Protein AF-A0A957KAP3-F1 (afdb_monomer_lite)

Secondary structure (DSSP, 8-state):
---HHHIIIIIHHHHHHHHHHHHTT-HHHHHHHBPSSSHHHHHHHHHTHHHHHHHHHTTTTSS-EEEEEEEEEGGGTEEEEEEEE-----TT-----TTSEEEEEEEEETTEEEEEEEESS-GGG---HHHHHHHHHH-HHHHHHSS--SSTTHHHHHHHHT-PPPPPPGGGS--

Sequence (175 aa):
MITEKTVQEELWPVVQRLIAATLADDEKAARRELVPNRPVADMLAMFGLTSLDICLKTVLLSESCALRQAILTDGGRYIYLEYLWAGAEPAGSESFLATAYVTVKLRLYRDRWRVEDINPSSLEMLLSAPRARAILLTTPEFQQTGAFPQAPWVLPLALYSGLLQLPLREDAVDD

Foldseek 3Di:
DDDPCCCVPAPVVLVVQLLVCLVVLNLVSNLVQADPPADVNLCCQWFNSVSVCLLVPLQVLAPDKDWDDWDADDVRQKIKTKMFRDHPDPPPDPDDDQQRIKIFIWGQDPNGIHTRDIFSGDPVDGDALVNLVVCQCPDPCCVVPVDGDPGSSNRVSCVRVVNDDGHTDPVSVPD

pLDDT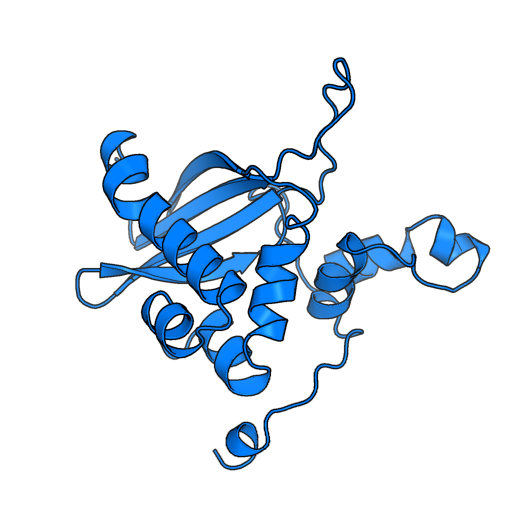: mean 85.01, std 14.29, range [36.81, 98.06]

Structure (mmCIF, N/CA/C/O backbone):
data_AF-A0A957KAP3-F1
#
_entry.id   AF-A0A957KAP3-F1
#
loop_
_atom_site.group_PDB
_atom_site.id
_atom_site.type_symbol
_atom_site.label_atom_id
_atom_site.label_alt_id
_atom_site.label_comp_id
_atom_site.label_asym_id
_atom_site.label_entity_id
_atom_site.label_seq_id
_atom_site.pdbx_PDB_ins_code
_atom_site.Cartn_x
_atom_site.Cartn_y
_atom_site.Cartn_z
_atom_site.occupancy
_atom_site.B_iso_or_equiv
_atom_site.auth_seq_id
_atom_site.auth_comp_id
_atom_site.auth_asym_id
_atom_site.auth_atom_id
_atom_site.pdbx_PDB_model_num
ATOM 1 N N . MET A 1 1 ? -17.748 14.741 8.532 1.00 65.88 1 MET A N 1
ATOM 2 C CA . MET A 1 1 ? -16.595 15.554 8.095 1.00 65.88 1 MET A CA 1
ATOM 3 C C . MET A 1 1 ? -15.374 15.028 8.823 1.00 65.88 1 MET A C 1
ATOM 5 O O . MET A 1 1 ? -15.467 14.816 10.025 1.00 65.88 1 MET A O 1
ATOM 9 N N . ILE A 1 2 ? -14.297 14.733 8.102 1.00 84.62 2 ILE A N 1
ATOM 10 C CA . ILE A 1 2 ? -13.024 14.309 8.690 1.00 84.62 2 ILE A CA 1
ATOM 11 C C . ILE A 1 2 ? -12.263 15.553 9.163 1.00 84.62 2 ILE A C 1
ATOM 13 O O . ILE A 1 2 ? -12.297 16.573 8.479 1.00 84.62 2 ILE A O 1
ATOM 17 N N . THR A 1 3 ? -11.646 15.504 10.343 1.00 89.88 3 THR A N 1
ATOM 18 C CA . THR A 1 3 ? -10.880 16.640 10.884 1.00 89.88 3 THR A CA 1
ATOM 19 C C . THR A 1 3 ? -9.387 16.399 10.721 1.00 89.88 3 THR A C 1
ATOM 21 O O . THR A 1 3 ? -8.949 15.250 10.712 1.00 89.88 3 THR A O 1
ATOM 24 N N . GLU A 1 4 ? -8.597 17.470 10.646 1.00 89.31 4 GLU A N 1
ATOM 25 C CA . GLU A 1 4 ? -7.131 17.379 10.638 1.00 89.31 4 GLU A CA 1
ATOM 26 C C . GLU A 1 4 ? -6.606 16.599 11.849 1.00 89.31 4 GLU A C 1
ATOM 28 O O . GLU A 1 4 ? -5.745 15.735 11.708 1.00 89.31 4 GLU A O 1
ATOM 33 N N . LYS A 1 5 ? -7.203 16.820 13.025 1.00 92.38 5 LYS A N 1
ATOM 34 C CA . LYS A 1 5 ? -6.874 16.079 14.244 1.00 92.38 5 LYS A CA 1
ATOM 35 C C . LYS A 1 5 ? -7.082 14.571 14.075 1.00 92.38 5 LYS A C 1
ATOM 37 O O . LYS A 1 5 ? -6.175 13.800 14.357 1.00 92.38 5 LYS A O 1
ATOM 42 N N . THR A 1 6 ? -8.238 14.150 13.555 1.00 92.75 6 THR A N 1
ATOM 43 C CA . THR A 1 6 ? -8.516 12.731 13.257 1.00 92.75 6 THR A CA 1
ATOM 44 C C . THR A 1 6 ? -7.491 12.162 12.274 1.00 92.75 6 THR A C 1
ATOM 46 O O . THR A 1 6 ? -7.024 11.036 12.429 1.00 92.75 6 THR A O 1
ATOM 49 N N . VAL A 1 7 ? -7.108 12.941 11.262 1.00 93.69 7 VAL A N 1
ATOM 50 C CA . VAL A 1 7 ? -6.094 12.529 10.288 1.00 93.69 7 VAL A CA 1
ATOM 51 C C . VAL A 1 7 ? -4.741 12.294 10.953 1.00 93.69 7 VAL A C 1
ATOM 53 O O . VAL A 1 7 ? -4.169 11.222 10.767 1.00 93.69 7 VAL A O 1
ATOM 56 N N . GLN A 1 8 ? -4.263 13.245 11.752 1.00 92.25 8 GLN A N 1
ATOM 57 C CA . GLN A 1 8 ? -2.943 13.188 12.383 1.00 92.25 8 GLN A CA 1
ATOM 58 C C . GLN A 1 8 ? -2.858 12.166 13.522 1.00 92.25 8 GLN A C 1
ATOM 60 O O . GLN A 1 8 ? -1.860 11.461 13.643 1.00 92.25 8 GLN A O 1
ATOM 65 N N . GLU A 1 9 ? -3.891 12.069 14.358 1.00 94.12 9 GLU A N 1
ATOM 66 C CA . GLU A 1 9 ? -3.840 11.275 15.592 1.00 94.12 9 GLU A CA 1
ATOM 67 C C . GLU A 1 9 ? -4.376 9.847 15.421 1.00 94.12 9 GLU A C 1
ATOM 69 O O . GLU A 1 9 ? -3.979 8.953 16.167 1.00 94.12 9 GLU A O 1
ATOM 74 N N . GLU A 1 10 ? -5.257 9.601 14.445 1.00 93.62 10 GLU A N 1
ATOM 75 C CA . GLU A 1 10 ? -5.923 8.299 14.302 1.00 93.62 10 GLU A CA 1
ATOM 76 C C . GLU A 1 10 ? -5.566 7.582 13.000 1.00 93.62 10 GLU A C 1
ATOM 78 O O . GLU A 1 10 ? -5.283 6.383 13.016 1.00 93.62 10 GLU A O 1
ATOM 83 N N . LEU A 1 11 ? -5.581 8.290 11.868 1.00 95.56 11 LEU A N 1
ATOM 84 C CA . LEU A 1 11 ? -5.521 7.664 10.543 1.00 95.56 11 LEU A CA 1
ATOM 85 C C . LEU A 1 11 ? -4.095 7.516 10.024 1.00 95.56 11 LEU A C 1
ATOM 87 O O . LEU A 1 11 ? -3.688 6.422 9.637 1.00 95.56 11 LEU A O 1
ATOM 91 N N . TRP A 1 12 ? -3.323 8.601 10.037 1.00 94.94 12 TRP A N 1
ATOM 92 C CA . TRP A 1 12 ? -1.932 8.590 9.601 1.00 94.94 12 TRP A CA 1
ATOM 93 C C . TRP A 1 12 ? -1.064 7.597 10.395 1.00 94.94 12 TRP A C 1
ATOM 95 O O . TRP A 1 12 ? -0.318 6.842 9.764 1.00 94.94 12 TRP A O 1
ATOM 105 N N . PRO A 1 13 ? -1.230 7.448 11.727 1.00 96.06 13 PRO A N 1
ATOM 106 C CA . PRO A 1 13 ? -0.491 6.447 12.490 1.00 96.06 13 PRO A CA 1
ATOM 107 C C . PRO A 1 13 ? -0.716 5.001 12.027 1.00 96.06 13 PRO A C 1
ATOM 109 O O . PRO A 1 13 ? 0.158 4.164 12.237 1.00 96.06 13 PRO A O 1
ATOM 112 N N . VAL A 1 14 ? -1.853 4.674 11.397 1.00 96.75 14 VAL A N 1
ATOM 113 C CA . VAL A 1 14 ? -2.084 3.342 10.798 1.00 96.75 14 VAL A CA 1
ATOM 114 C C . VAL A 1 14 ? -1.106 3.100 9.650 1.00 96.75 14 VAL A C 1
ATOM 116 O O . VAL A 1 14 ? -0.452 2.060 9.599 1.00 96.75 14 VAL A O 1
ATOM 119 N N . VAL A 1 15 ? -0.959 4.085 8.761 1.00 94.69 15 VAL A N 1
ATOM 120 C CA . VAL A 1 15 ? -0.030 4.012 7.626 1.00 94.69 15 VAL A CA 1
ATOM 121 C C . VAL A 1 15 ? 1.416 3.989 8.117 1.00 94.69 15 VAL A C 1
ATOM 123 O O . VAL A 1 15 ? 2.196 3.154 7.668 1.00 94.69 15 VAL A O 1
ATOM 126 N N . GLN A 1 16 ? 1.763 4.823 9.103 1.00 93.00 16 GLN A N 1
ATOM 127 C CA . GLN A 1 16 ? 3.107 4.838 9.690 1.00 93.00 16 GLN A CA 1
ATOM 128 C C . GLN A 1 16 ? 3.487 3.493 10.316 1.00 93.00 16 GLN A C 1
ATOM 130 O O . GLN A 1 16 ? 4.606 3.027 10.114 1.00 93.00 16 GLN A O 1
ATOM 135 N N . ARG A 1 17 ? 2.570 2.842 11.045 1.00 95.38 17 ARG A N 1
ATOM 136 C CA . ARG A 1 17 ? 2.824 1.510 11.616 1.00 95.38 17 ARG A CA 1
ATOM 137 C C . ARG A 1 17 ? 3.002 0.447 10.539 1.00 95.38 17 ARG A C 1
ATOM 139 O O . ARG A 1 17 ? 3.867 -0.406 10.698 1.00 95.38 17 ARG A O 1
ATOM 146 N N . LEU A 1 18 ? 2.238 0.509 9.448 1.00 94.75 18 LEU A N 1
ATOM 147 C CA . LEU A 1 18 ? 2.404 -0.416 8.328 1.00 94.75 18 LEU A CA 1
ATOM 148 C C . LEU A 1 18 ? 3.762 -0.232 7.632 1.00 94.75 18 LEU A C 1
ATOM 150 O O . LEU A 1 18 ? 4.448 -1.218 7.364 1.00 94.75 18 LEU A O 1
ATOM 154 N N . ILE A 1 19 ? 4.172 1.017 7.389 1.00 91.12 19 ILE A N 1
ATOM 155 C CA . ILE A 1 19 ? 5.496 1.341 6.837 1.00 91.12 19 ILE A CA 1
ATOM 156 C C . ILE A 1 19 ? 6.591 0.833 7.779 1.00 91.12 19 ILE A C 1
ATOM 158 O O . ILE A 1 19 ? 7.470 0.097 7.346 1.00 91.12 19 ILE A O 1
ATOM 162 N N . ALA A 1 20 ? 6.512 1.159 9.071 1.00 91.19 20 ALA A N 1
ATOM 163 C CA . ALA A 1 20 ? 7.499 0.738 10.063 1.00 91.19 20 ALA A CA 1
ATOM 164 C C . ALA A 1 20 ? 7.597 -0.791 10.180 1.00 91.19 20 ALA A C 1
ATOM 166 O O . ALA A 1 20 ? 8.698 -1.325 10.262 1.00 91.19 20 ALA A O 1
ATOM 167 N N . ALA A 1 21 ? 6.466 -1.499 10.147 1.00 93.94 21 ALA A N 1
ATOM 168 C CA . ALA A 1 21 ? 6.443 -2.958 10.159 1.00 93.94 21 ALA A CA 1
ATOM 169 C C . ALA A 1 21 ? 7.085 -3.559 8.902 1.00 93.94 21 ALA A C 1
ATOM 171 O O . ALA A 1 21 ? 7.842 -4.518 9.009 1.00 93.94 21 ALA A O 1
ATOM 172 N N . THR A 1 22 ? 6.823 -2.971 7.731 1.00 91.81 22 THR A N 1
ATOM 173 C CA . THR A 1 22 ? 7.444 -3.394 6.464 1.00 91.81 22 THR A CA 1
ATOM 174 C C . THR A 1 22 ? 8.957 -3.164 6.497 1.00 91.81 22 THR A C 1
ATOM 176 O O . THR A 1 22 ? 9.711 -4.047 6.118 1.00 91.81 22 THR A O 1
ATOM 179 N N . LEU A 1 23 ? 9.407 -2.020 7.024 1.00 87.81 23 LEU A N 1
ATOM 180 C CA . LEU A 1 23 ? 10.828 -1.685 7.184 1.00 87.81 23 LEU A CA 1
ATOM 181 C C . LEU A 1 23 ? 11.568 -2.571 8.192 1.00 87.81 23 LEU A C 1
ATOM 183 O O . LEU A 1 23 ? 12.769 -2.780 8.056 1.00 87.81 23 LEU A O 1
ATOM 187 N N . ALA A 1 24 ? 10.873 -3.037 9.226 1.00 92.00 24 ALA A N 1
ATOM 188 C CA . ALA A 1 24 ? 11.435 -3.889 10.269 1.00 92.00 24 ALA A CA 1
ATOM 189 C C . ALA A 1 24 ? 11.357 -5.389 9.936 1.00 92.00 24 ALA A C 1
ATOM 191 O O . ALA A 1 24 ? 11.633 -6.211 10.809 1.00 92.00 24 ALA A O 1
ATOM 192 N N . ASP A 1 25 ? 10.921 -5.742 8.724 1.00 92.06 25 ASP A N 1
ATOM 193 C CA . ASP A 1 25 ? 10.610 -7.110 8.311 1.00 92.06 25 ASP A CA 1
ATOM 194 C C . ASP A 1 25 ? 9.631 -7.847 9.262 1.00 92.06 25 ASP A C 1
ATOM 196 O O . ASP A 1 25 ? 9.631 -9.075 9.380 1.00 92.06 25 ASP A O 1
ATOM 200 N N . ASP A 1 26 ? 8.745 -7.105 9.942 1.00 95.88 26 ASP A N 1
ATOM 201 C CA . ASP A 1 26 ? 7.750 -7.645 10.878 1.00 95.88 26 ASP A CA 1
ATOM 202 C C . ASP A 1 26 ? 6.406 -7.874 10.175 1.00 95.88 26 ASP A C 1
ATOM 204 O O . ASP A 1 26 ? 5.464 -7.074 10.244 1.00 95.88 26 ASP A O 1
ATOM 208 N N . GLU A 1 27 ? 6.291 -9.027 9.514 1.00 95.25 27 GLU A N 1
ATOM 209 C CA . GLU A 1 27 ? 5.066 -9.424 8.815 1.00 95.25 27 GLU A CA 1
ATOM 210 C C . GLU A 1 27 ? 3.847 -9.475 9.749 1.00 95.25 27 GLU A C 1
ATOM 212 O O . GLU A 1 27 ? 2.729 -9.119 9.361 1.00 95.25 27 GLU A O 1
ATOM 217 N N . LYS A 1 28 ? 4.035 -9.899 11.002 1.00 96.81 28 LYS A N 1
ATOM 218 C CA . LYS A 1 28 ? 2.934 -10.022 11.963 1.00 96.81 28 LYS A CA 1
ATOM 219 C C . LYS A 1 28 ? 2.386 -8.650 12.335 1.00 96.81 28 LYS A C 1
ATOM 221 O O . LYS A 1 28 ? 1.167 -8.507 12.473 1.00 96.81 28 LYS A O 1
ATOM 226 N N . ALA A 1 29 ? 3.254 -7.657 12.515 1.00 97.06 29 ALA A N 1
ATOM 227 C CA . ALA A 1 29 ? 2.844 -6.274 12.712 1.00 97.06 29 ALA A CA 1
ATOM 228 C C . ALA A 1 29 ? 2.172 -5.714 11.455 1.00 97.06 29 ALA A C 1
ATOM 230 O O . ALA A 1 29 ? 1.073 -5.171 11.571 1.00 97.06 29 ALA A O 1
ATOM 231 N N . ALA A 1 30 ? 2.741 -5.940 10.266 1.00 96.56 30 ALA A N 1
ATOM 232 C CA . ALA A 1 30 ? 2.158 -5.475 9.008 1.00 96.56 30 ALA A CA 1
ATOM 233 C C . ALA A 1 30 ? 0.730 -6.016 8.828 1.00 96.56 30 ALA A C 1
ATOM 235 O O . ALA A 1 30 ? -0.219 -5.250 8.660 1.00 96.56 30 ALA A O 1
ATOM 236 N N . ARG A 1 31 ? 0.536 -7.329 9.007 1.00 96.75 31 ARG A N 1
ATOM 237 C CA . ARG A 1 31 ? -0.767 -8.005 8.889 1.00 96.75 31 ARG A CA 1
ATOM 238 C C . ARG A 1 31 ? -1.832 -7.453 9.845 1.00 96.75 31 ARG A C 1
ATOM 240 O O . ARG A 1 31 ? -3.021 -7.511 9.532 1.00 96.75 31 ARG A O 1
ATOM 247 N N . ARG A 1 32 ? -1.453 -6.913 11.010 1.00 96.75 32 ARG A N 1
ATOM 248 C CA . ARG A 1 32 ? -2.406 -6.322 11.974 1.00 96.75 32 ARG A CA 1
ATOM 249 C C . ARG A 1 32 ? -3.009 -5.009 11.486 1.00 96.75 32 ARG A C 1
ATOM 251 O O . ARG A 1 32 ? -4.152 -4.720 11.850 1.00 96.75 32 ARG A O 1
ATOM 258 N N . GLU A 1 33 ? -2.274 -4.259 10.673 1.00 97.62 33 GLU A N 1
ATOM 259 C CA . GLU A 1 33 ? -2.723 -2.982 10.112 1.00 97.62 33 GLU A CA 1
ATOM 260 C C . GLU A 1 33 ? -3.586 -3.166 8.855 1.00 97.62 33 GLU A C 1
ATOM 262 O O . GLU A 1 33 ? -4.223 -2.215 8.408 1.00 97.62 33 GLU A O 1
ATOM 267 N N . LEU A 1 34 ? -3.673 -4.386 8.312 1.00 98.00 34 LEU A N 1
ATOM 268 C CA . LEU A 1 34 ? -4.461 -4.697 7.121 1.00 98.00 34 LEU A CA 1
ATOM 269 C C . LEU A 1 34 ? -5.875 -5.189 7.467 1.00 98.00 34 LEU A C 1
ATOM 271 O O . LEU A 1 34 ? -6.119 -5.866 8.479 1.00 98.00 34 LEU A O 1
ATOM 275 N N . VAL A 1 35 ? -6.834 -4.861 6.603 1.00 97.75 35 VAL A N 1
ATOM 276 C CA . VAL A 1 35 ? -8.161 -5.483 6.608 1.00 97.75 35 VAL A CA 1
ATOM 277 C C . VAL A 1 35 ? -8.012 -6.915 6.072 1.00 97.75 35 VAL A C 1
ATOM 279 O O . VAL A 1 35 ? -7.542 -7.078 4.951 1.00 97.75 35 VAL A O 1
ATOM 282 N N . PRO A 1 36 ? -8.420 -7.956 6.821 1.00 96.12 36 PRO A N 1
ATOM 283 C CA . PRO A 1 36 ? -8.333 -9.338 6.341 1.00 96.12 36 PRO A CA 1
ATOM 284 C C . PRO A 1 36 ? -9.181 -9.585 5.084 1.00 96.12 36 PRO A C 1
ATOM 286 O O . PRO A 1 36 ? -10.254 -8.985 4.946 1.00 96.12 36 PRO A O 1
ATOM 289 N N . ASN A 1 37 ? -8.747 -10.526 4.237 1.00 93.81 37 ASN A N 1
ATOM 290 C CA . ASN A 1 37 ? -9.437 -10.965 3.012 1.00 93.81 37 ASN A CA 1
ATOM 291 C C . ASN A 1 37 ? -9.700 -9.798 2.046 1.00 93.81 37 ASN A C 1
ATOM 293 O O . ASN A 1 37 ? -10.831 -9.554 1.600 1.00 93.81 37 ASN A O 1
ATOM 297 N N . ARG A 1 38 ? -8.668 -8.981 1.849 1.00 95.62 38 ARG A N 1
ATOM 298 C CA . ARG A 1 38 ? -8.656 -7.806 0.975 1.00 95.62 38 ARG A CA 1
ATOM 299 C C . ARG A 1 38 ? -7.353 -7.804 0.193 1.00 95.62 38 ARG A C 1
ATOM 301 O O . ARG A 1 38 ? -6.371 -8.335 0.711 1.00 95.62 38 ARG A O 1
ATOM 308 N N . PRO A 1 39 ? -7.311 -7.145 -0.981 1.00 91.25 39 PRO A N 1
ATOM 309 C CA . PRO A 1 39 ? -6.223 -7.317 -1.941 1.00 91.25 39 PRO A CA 1
ATOM 310 C C . PRO A 1 39 ? -4.824 -7.229 -1.327 1.00 91.25 39 PRO A C 1
ATOM 312 O O . PRO A 1 39 ? -4.004 -8.107 -1.554 1.00 91.25 39 PRO A O 1
ATOM 315 N N . VAL A 1 40 ? -4.569 -6.235 -0.474 1.00 94.31 40 VAL A N 1
ATOM 316 C CA . VAL A 1 40 ? -3.251 -6.044 0.152 1.00 94.31 40 VAL A CA 1
ATOM 317 C C . VAL A 1 40 ? -2.917 -7.123 1.188 1.00 94.31 40 VAL A C 1
ATOM 319 O O . VAL A 1 40 ? -1.772 -7.562 1.268 1.00 94.31 40 VAL A O 1
ATOM 322 N N . ALA A 1 41 ? -3.896 -7.576 1.976 1.00 96.06 41 ALA A N 1
ATOM 323 C CA . ALA A 1 41 ? -3.693 -8.673 2.925 1.00 96.06 41 ALA A CA 1
ATOM 324 C C . ALA A 1 41 ? -3.459 -10.006 2.207 1.00 96.06 41 ALA A C 1
ATOM 326 O O . ALA A 1 41 ? -2.624 -10.796 2.648 1.00 96.06 41 ALA A O 1
ATOM 327 N N . ASP A 1 42 ? -4.156 -10.222 1.094 1.00 94.00 42 ASP A N 1
ATOM 328 C CA . ASP A 1 42 ? -4.021 -11.425 0.276 1.00 94.00 42 ASP A CA 1
ATOM 329 C C . ASP A 1 42 ? -2.663 -11.420 -0.446 1.00 94.00 42 ASP A C 1
ATOM 331 O O . ASP A 1 42 ? -1.959 -12.425 -0.451 1.00 94.00 42 ASP A O 1
ATOM 335 N N . MET A 1 43 ? -2.223 -10.267 -0.965 1.00 93.06 43 MET A N 1
ATOM 336 C CA . MET A 1 43 ? -0.878 -10.095 -1.529 1.00 93.06 43 MET A CA 1
ATOM 337 C C . MET A 1 43 ? 0.223 -10.368 -0.503 1.00 93.06 43 MET A C 1
ATOM 339 O O . MET A 1 43 ? 1.174 -11.081 -0.819 1.00 93.06 43 MET A O 1
ATOM 343 N N . LEU A 1 44 ? 0.081 -9.861 0.728 1.00 94.81 44 LEU A N 1
ATOM 344 C CA . LEU A 1 44 ? 1.007 -10.169 1.820 1.00 94.81 44 LEU A CA 1
ATOM 345 C C . LEU A 1 44 ? 1.043 -11.675 2.112 1.00 94.81 44 LEU A C 1
ATOM 347 O O . LEU A 1 44 ? 2.117 -12.233 2.320 1.00 94.81 44 LEU A O 1
ATOM 351 N N . ALA A 1 45 ? -0.114 -12.338 2.126 1.00 94.38 45 ALA A N 1
ATOM 352 C CA . ALA A 1 45 ? -0.196 -13.774 2.368 1.00 94.38 45 ALA A CA 1
ATOM 353 C C . ALA A 1 45 ? 0.430 -14.606 1.240 1.00 94.38 45 ALA A C 1
ATOM 355 O O . ALA A 1 45 ? 1.072 -15.604 1.532 1.00 94.38 45 ALA A O 1
ATOM 356 N N . MET A 1 46 ? 0.292 -14.186 -0.020 1.00 93.31 46 MET A N 1
ATOM 357 C CA . MET A 1 46 ? 0.829 -14.920 -1.172 1.00 93.31 46 MET A CA 1
ATOM 358 C C . MET A 1 46 ? 2.321 -14.675 -1.408 1.00 93.31 46 MET A C 1
ATOM 360 O O . MET A 1 46 ? 3.057 -15.602 -1.732 1.00 93.31 46 MET A O 1
ATOM 364 N N . PHE A 1 47 ? 2.766 -13.425 -1.270 1.00 93.38 47 PHE A N 1
ATOM 365 C CA . PHE A 1 47 ? 4.088 -12.972 -1.724 1.00 93.38 47 PHE A CA 1
ATOM 366 C C . PHE A 1 47 ? 4.963 -12.423 -0.592 1.00 93.38 47 PHE A C 1
ATOM 368 O O . PHE A 1 47 ? 6.067 -11.935 -0.835 1.00 93.38 47 PHE A O 1
ATOM 375 N N . GLY A 1 48 ? 4.473 -12.455 0.648 1.00 93.50 48 GLY A N 1
ATOM 376 C CA . GLY A 1 48 ? 5.177 -11.907 1.798 1.00 93.50 48 GLY A CA 1
ATOM 377 C C . GLY A 1 48 ? 5.351 -10.390 1.726 1.00 93.50 48 GLY A C 1
ATOM 378 O O . GLY A 1 48 ? 4.696 -9.677 0.953 1.00 93.50 48 GLY A O 1
ATOM 379 N N . LEU A 1 49 ? 6.261 -9.894 2.565 1.00 92.62 49 LEU A N 1
ATOM 380 C CA . LEU A 1 49 ? 6.534 -8.467 2.714 1.00 92.62 49 LEU A CA 1
ATOM 381 C C . LEU A 1 49 ? 7.036 -7.809 1.432 1.00 92.62 49 LEU A C 1
ATOM 383 O O . LEU A 1 49 ? 6.812 -6.620 1.271 1.00 92.62 49 LEU A O 1
ATOM 387 N N . THR A 1 50 ? 7.624 -8.548 0.487 1.00 90.75 50 THR A N 1
ATOM 388 C CA . THR A 1 50 ? 8.096 -7.993 -0.792 1.00 90.75 50 THR A CA 1
ATOM 389 C C . THR A 1 50 ? 6.989 -7.287 -1.576 1.00 90.75 50 THR A C 1
ATOM 391 O O . THR A 1 50 ? 7.243 -6.273 -2.220 1.00 90.75 50 THR A O 1
ATOM 394 N N . SER A 1 51 ? 5.749 -7.778 -1.510 1.00 91.00 51 SER A N 1
ATOM 395 C CA . SER A 1 51 ? 4.613 -7.121 -2.171 1.00 91.00 51 SER A CA 1
ATOM 396 C C . SER A 1 51 ? 4.265 -5.770 -1.539 1.00 91.00 51 SER A C 1
ATOM 398 O O . SER A 1 51 ? 4.056 -4.789 -2.253 1.00 91.00 51 SER A O 1
ATOM 400 N N . LEU A 1 52 ? 4.257 -5.709 -0.203 1.00 91.69 52 LEU A N 1
ATOM 401 C CA . LEU A 1 52 ? 4.081 -4.466 0.543 1.00 91.69 52 LEU A CA 1
ATOM 402 C C . LEU A 1 52 ? 5.243 -3.527 0.302 1.00 91.69 52 LEU A C 1
ATOM 404 O O . LEU A 1 52 ? 5.003 -2.354 0.056 1.00 91.69 52 LEU A O 1
ATOM 408 N N . ASP A 1 53 ? 6.462 -4.061 0.317 1.00 89.06 53 ASP A N 1
ATOM 409 C CA . ASP A 1 53 ? 7.684 -3.349 0.003 1.00 89.06 53 ASP A CA 1
ATOM 410 C C . ASP A 1 53 ? 7.491 -2.666 -1.344 1.00 89.06 53 ASP A C 1
ATOM 412 O O . ASP A 1 53 ? 7.352 -1.463 -1.372 1.00 89.06 53 ASP A O 1
ATOM 416 N N . ILE A 1 54 ? 7.268 -3.370 -2.452 1.00 88.50 54 ILE A N 1
ATOM 417 C CA . ILE A 1 54 ? 7.083 -2.741 -3.774 1.00 88.50 54 ILE A CA 1
ATOM 418 C C . ILE A 1 54 ? 6.009 -1.633 -3.779 1.00 88.50 54 ILE A C 1
ATOM 420 O O . ILE A 1 54 ? 6.261 -0.541 -4.300 1.00 88.50 54 ILE A O 1
ATOM 424 N N . CYS A 1 55 ? 4.843 -1.877 -3.174 1.00 87.69 55 CYS A N 1
ATOM 425 C CA . CYS A 1 55 ? 3.741 -0.911 -3.130 1.00 87.69 55 CYS A CA 1
ATOM 426 C C . CYS A 1 55 ? 4.001 0.293 -2.205 1.00 87.69 55 CYS A C 1
ATOM 428 O O . CYS A 1 55 ? 3.460 1.371 -2.448 1.00 87.69 55 CYS A O 1
ATOM 430 N N . LEU A 1 56 ? 4.820 0.122 -1.164 1.00 82.44 56 LEU 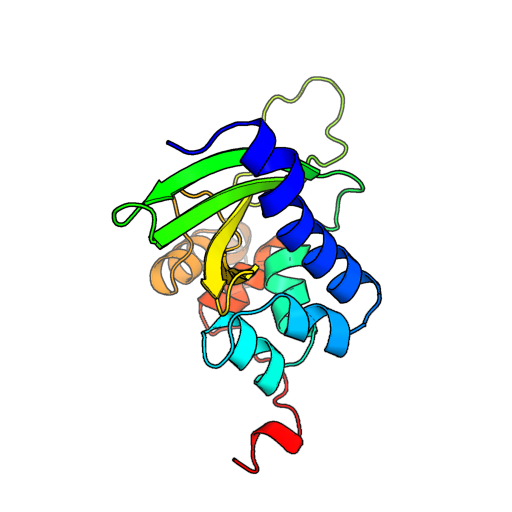A N 1
ATOM 431 C CA . LEU A 1 56 ? 5.150 1.132 -0.153 1.00 82.44 56 LEU A CA 1
ATOM 432 C C . LEU A 1 56 ? 6.556 1.725 -0.309 1.00 82.44 56 LEU A C 1
ATOM 434 O O . LEU A 1 56 ? 6.822 2.702 0.384 1.00 82.44 56 LEU A O 1
ATOM 438 N N . LYS A 1 57 ? 7.439 1.135 -1.141 1.00 64.62 57 LYS A N 1
ATOM 439 C CA . LYS A 1 57 ? 8.907 1.351 -1.233 1.00 64.62 57 LYS A CA 1
ATOM 440 C C . LYS A 1 57 ? 9.395 2.017 -2.489 1.00 64.62 57 LYS A C 1
ATOM 442 O O . LYS A 1 57 ? 10.562 2.396 -2.540 1.00 64.62 57 LYS A O 1
ATOM 447 N N . THR A 1 58 ? 8.556 2.325 -3.457 1.00 57.91 58 THR A N 1
ATOM 448 C CA . THR A 1 58 ? 8.960 3.189 -4.598 1.00 57.91 58 THR A CA 1
ATOM 449 C C . THR A 1 58 ? 9.347 4.636 -4.204 1.00 57.91 58 THR A C 1
ATOM 451 O O . THR A 1 58 ? 9.365 5.583 -4.973 1.00 57.91 58 THR A O 1
ATOM 454 N N . VAL A 1 59 ? 9.697 4.786 -2.945 1.00 53.12 59 VAL A N 1
ATOM 455 C CA . VAL A 1 59 ? 9.603 5.891 -2.057 1.00 53.12 59 VAL A CA 1
ATOM 456 C C . VAL A 1 59 ? 10.539 5.685 -0.833 1.00 53.12 59 VAL A C 1
ATOM 458 O O . VAL A 1 59 ? 10.871 6.672 -0.193 1.00 53.12 59 VAL A O 1
ATOM 461 N N . LEU A 1 60 ? 11.120 4.485 -0.577 1.00 54.06 60 LEU A N 1
ATOM 462 C CA . LEU A 1 60 ? 12.252 4.336 0.377 1.00 54.06 60 LEU A CA 1
ATOM 463 C C . LEU A 1 60 ? 13.577 4.899 -0.160 1.00 54.06 60 LEU A C 1
ATOM 465 O O . LEU A 1 60 ? 14.618 4.770 0.475 1.00 54.06 60 LEU A O 1
ATOM 469 N N . LEU A 1 61 ? 13.563 5.532 -1.333 1.00 51.31 61 LEU A N 1
ATOM 470 C CA . LEU A 1 61 ? 14.691 6.342 -1.793 1.00 51.31 61 LEU A CA 1
ATOM 471 C C . LEU A 1 61 ? 14.745 7.705 -1.087 1.00 51.31 61 LEU A C 1
ATOM 473 O O . LEU A 1 61 ? 15.541 8.562 -1.462 1.00 51.31 61 LEU A O 1
ATOM 477 N N . SER A 1 62 ? 13.883 7.911 -0.090 1.00 62.59 62 SER A N 1
ATOM 478 C CA . SER A 1 62 ? 13.874 9.080 0.766 1.00 62.59 62 SER A CA 1
ATOM 479 C C . SER A 1 62 ? 13.766 8.698 2.237 1.00 62.59 62 SER A C 1
ATOM 481 O O . SER A 1 62 ? 13.072 7.756 2.614 1.00 62.59 62 SER A O 1
ATOM 483 N N . GLU A 1 63 ? 14.415 9.502 3.072 1.00 66.62 63 GLU A N 1
ATOM 484 C CA . GLU A 1 63 ? 14.331 9.438 4.527 1.00 66.62 63 GLU A CA 1
ATOM 485 C C . GLU A 1 63 ? 13.057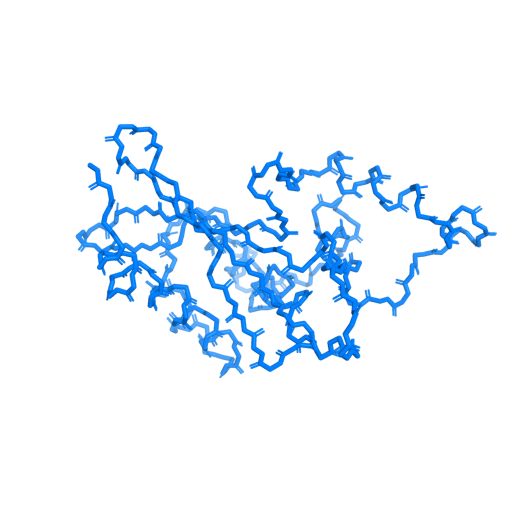 10.100 5.079 1.00 66.62 63 GLU A C 1
ATOM 487 O O . GLU A 1 63 ? 12.778 9.996 6.273 1.00 66.62 63 GLU A O 1
ATOM 492 N N . SER A 1 64 ? 12.272 10.791 4.239 1.00 74.00 64 SER A N 1
ATOM 493 C CA . SER A 1 64 ? 11.096 11.540 4.687 1.00 74.00 64 SER A CA 1
ATOM 494 C C . SER A 1 64 ? 9.872 11.355 3.790 1.00 74.00 64 SER A C 1
ATOM 496 O O . SER A 1 64 ? 9.956 11.283 2.562 1.00 74.00 64 SER A O 1
ATOM 498 N N . CYS A 1 65 ? 8.701 11.320 4.426 1.00 79.75 65 CYS A N 1
ATOM 499 C CA . CYS A 1 65 ? 7.412 11.353 3.752 1.00 79.75 65 CYS A CA 1
ATOM 500 C C . CYS A 1 65 ? 6.515 12.439 4.343 1.00 79.75 65 CYS A C 1
ATOM 502 O O . CYS A 1 65 ? 6.626 12.792 5.518 1.00 79.75 65 CYS A O 1
ATOM 504 N N . ALA A 1 66 ? 5.622 12.964 3.511 1.00 83.06 66 ALA A N 1
ATOM 505 C CA . ALA A 1 66 ? 4.670 13.998 3.876 1.00 83.06 66 ALA A CA 1
ATOM 506 C C . ALA A 1 66 ? 3.260 13.569 3.472 1.00 83.06 66 ALA A C 1
ATOM 508 O O . ALA A 1 66 ? 3.012 13.197 2.323 1.00 83.06 66 ALA A O 1
ATOM 509 N N . LEU A 1 67 ? 2.326 13.649 4.419 1.00 88.50 67 LEU A N 1
ATOM 510 C CA . LEU A 1 67 ? 0.909 13.509 4.124 1.00 88.50 67 LEU A CA 1
ATOM 511 C C . LEU A 1 67 ? 0.450 14.722 3.308 1.00 88.50 67 LEU A C 1
ATOM 513 O O . LEU A 1 67 ? 0.615 15.860 3.744 1.00 88.50 67 LEU A O 1
ATOM 517 N N . ARG A 1 68 ? -0.140 14.475 2.138 1.00 89.06 68 ARG A N 1
ATOM 518 C CA . ARG A 1 68 ? -0.612 15.527 1.233 1.00 89.06 68 ARG A CA 1
ATOM 519 C C . ARG A 1 68 ? -2.090 15.824 1.424 1.00 89.06 68 ARG A C 1
ATOM 521 O O . ARG A 1 68 ? -2.473 16.986 1.502 1.00 89.06 68 ARG A O 1
ATOM 528 N N . GLN A 1 69 ? -2.923 14.788 1.466 1.00 91.38 69 GLN A N 1
ATOM 529 C CA . GLN A 1 69 ? -4.369 14.958 1.590 1.00 91.38 69 GLN A CA 1
ATOM 530 C C . GLN A 1 69 ? -5.059 13.727 2.172 1.00 91.38 69 GLN A C 1
ATOM 532 O O . GLN A 1 69 ? -4.546 12.608 2.119 1.00 91.38 69 GLN A O 1
ATOM 537 N N . ALA A 1 70 ? -6.260 13.958 2.704 1.00 94.62 70 ALA A N 1
ATOM 538 C CA . ALA A 1 70 ? -7.165 12.932 3.196 1.00 94.62 70 ALA A CA 1
ATOM 539 C C . ALA A 1 70 ? -8.576 13.182 2.646 1.00 94.62 70 ALA A C 1
ATOM 541 O O . ALA A 1 70 ? -9.146 14.250 2.875 1.00 94.62 70 ALA A O 1
ATOM 542 N N . ILE A 1 71 ? -9.155 12.203 1.948 1.00 94.44 71 ILE A N 1
ATOM 543 C CA . ILE A 1 71 ? -10.491 12.316 1.349 1.00 94.44 71 ILE A CA 1
ATOM 544 C C . ILE A 1 71 ? -11.423 11.256 1.924 1.00 94.44 71 ILE A C 1
ATOM 546 O O . ILE A 1 71 ? -11.151 10.058 1.866 1.00 94.44 71 ILE A O 1
ATOM 550 N N . LEU A 1 72 ? -12.558 11.711 2.454 1.00 93.50 72 LEU A N 1
ATOM 551 C CA . LEU A 1 72 ? -13.649 10.856 2.909 1.00 93.50 72 LEU A CA 1
ATOM 552 C C . LEU A 1 72 ? -14.568 10.513 1.728 1.00 93.50 72 LEU A C 1
ATOM 554 O O . LEU A 1 72 ? -15.004 11.407 1.007 1.00 93.50 72 LEU A O 1
ATOM 558 N N . THR A 1 73 ? -14.902 9.237 1.557 1.00 91.88 73 THR A N 1
ATOM 559 C CA . THR A 1 73 ? -15.729 8.742 0.440 1.00 91.88 73 THR A CA 1
ATOM 560 C C . THR A 1 73 ? -16.799 7.760 0.928 1.00 91.88 73 THR A C 1
ATOM 562 O O . THR A 1 73 ? -16.806 7.366 2.099 1.00 91.88 73 THR A O 1
ATOM 565 N N . ASP A 1 74 ? -17.745 7.408 0.052 1.00 88.62 74 ASP A N 1
ATOM 566 C CA . ASP A 1 74 ? -18.824 6.437 0.300 1.00 88.62 74 ASP A CA 1
ATOM 567 C C . ASP A 1 74 ? -19.568 6.658 1.625 1.00 88.62 74 ASP A C 1
ATOM 569 O O . ASP A 1 74 ? -19.698 5.760 2.460 1.00 88.62 74 ASP A O 1
ATOM 573 N N . GLY A 1 75 ? -20.010 7.897 1.859 1.00 83.94 75 GLY A N 1
ATOM 574 C CA . GLY A 1 75 ? -20.758 8.253 3.069 1.00 83.94 75 GLY A CA 1
ATOM 575 C C . GLY A 1 75 ? -19.957 8.113 4.368 1.00 83.94 75 GLY A C 1
ATOM 576 O O . GLY A 1 75 ? -20.545 8.000 5.438 1.00 83.94 75 GLY A O 1
ATOM 577 N N . GLY A 1 76 ? -18.624 8.107 4.290 1.00 84.56 76 GLY A N 1
ATOM 578 C CA . GLY A 1 76 ? -17.738 7.963 5.444 1.00 84.56 76 GLY A CA 1
ATOM 579 C C . GLY A 1 76 ? -17.211 6.553 5.677 1.00 84.56 76 GLY A C 1
ATOM 580 O O . GLY A 1 76 ? -16.486 6.324 6.643 1.00 84.56 76 GLY A O 1
ATOM 581 N N . ARG A 1 77 ? -17.542 5.610 4.792 1.00 89.19 77 ARG A N 1
ATOM 582 C CA . ARG A 1 77 ? -17.081 4.223 4.889 1.00 89.19 77 ARG A CA 1
ATOM 583 C C . ARG A 1 77 ? -15.585 4.073 4.620 1.00 89.19 77 ARG A C 1
ATOM 585 O O . ARG A 1 77 ? -14.953 3.189 5.204 1.00 89.19 77 ARG A O 1
ATOM 592 N N . TYR A 1 78 ? -15.042 4.909 3.739 1.00 95.56 78 TYR A N 1
ATOM 593 C CA . TYR A 1 78 ? -13.653 4.834 3.304 1.00 95.56 78 TYR A CA 1
ATOM 594 C C . TYR A 1 78 ? -12.962 6.184 3.401 1.00 95.56 78 TYR A C 1
ATOM 596 O O . TYR A 1 78 ? -13.560 7.231 3.133 1.00 95.56 78 TYR A O 1
ATOM 604 N N . ILE A 1 79 ? -11.680 6.136 3.746 1.00 96.38 79 ILE A N 1
ATOM 605 C CA . ILE A 1 79 ? -10.796 7.296 3.737 1.00 96.38 79 ILE A CA 1
ATOM 606 C C . ILE A 1 79 ? -9.614 6.981 2.840 1.00 96.38 79 ILE A C 1
ATOM 608 O O . ILE A 1 79 ? -8.956 5.965 3.025 1.00 96.38 79 ILE A O 1
ATOM 612 N N . TYR A 1 80 ? -9.334 7.862 1.895 1.00 96.62 80 TYR A N 1
ATOM 613 C CA . TYR A 1 80 ? -8.118 7.815 1.103 1.00 96.62 80 TYR A CA 1
ATOM 614 C C . TYR A 1 80 ? -7.106 8.770 1.716 1.00 96.62 80 TYR A C 1
ATOM 616 O O . TYR A 1 80 ? -7.415 9.947 1.889 1.00 96.62 80 TYR A O 1
ATOM 624 N N . LEU A 1 81 ? -5.925 8.267 2.056 1.00 95.62 81 LEU A N 1
ATOM 625 C CA . LEU A 1 81 ? -4.773 9.080 2.425 1.00 95.62 81 LEU A CA 1
ATOM 626 C C . LEU A 1 81 ? -3.791 9.071 1.264 1.00 95.62 81 LEU A C 1
ATOM 628 O O . LEU A 1 81 ? -3.348 8.004 0.851 1.00 95.62 81 LEU A O 1
ATOM 632 N N . GLU A 1 82 ? -3.439 10.243 0.760 1.00 93.12 82 GLU A N 1
ATOM 633 C CA . GLU A 1 82 ? -2.348 10.393 -0.195 1.00 93.12 82 GLU A CA 1
ATOM 634 C C . GLU A 1 82 ? -1.159 11.011 0.526 1.00 93.12 82 GLU A C 1
ATOM 636 O O . GLU A 1 82 ? -1.271 12.066 1.159 1.00 93.12 82 GLU A O 1
ATOM 641 N N . TYR A 1 83 ? -0.014 10.360 0.412 1.00 89.62 83 TYR A N 1
ATOM 642 C CA . TYR A 1 83 ? 1.253 10.864 0.903 1.00 89.62 83 TYR A CA 1
ATOM 643 C C . TYR A 1 83 ? 2.298 10.758 -0.195 1.00 89.62 83 TYR A C 1
ATOM 645 O O . TYR A 1 83 ? 2.144 10.013 -1.163 1.00 89.62 83 TYR A O 1
ATOM 653 N N . LEU A 1 84 ? 3.349 11.547 -0.057 1.00 84.38 84 LEU A N 1
ATOM 654 C CA . LEU A 1 84 ? 4.475 11.547 -0.972 1.00 84.38 84 LEU A CA 1
ATOM 655 C C . LEU A 1 84 ? 5.755 11.322 -0.194 1.00 84.38 84 LEU A C 1
ATOM 657 O O . LEU A 1 84 ? 5.850 11.718 0.970 1.00 84.38 84 LEU A O 1
ATOM 661 N N . TRP A 1 85 ? 6.749 10.733 -0.840 1.00 79.38 85 TRP A N 1
ATOM 662 C CA . TRP A 1 85 ? 8.089 10.705 -0.277 1.00 79.38 85 TRP A CA 1
ATOM 663 C C . TRP A 1 85 ? 8.928 11.745 -0.973 1.00 79.38 85 TRP A C 1
ATOM 665 O O . TRP A 1 85 ? 9.177 11.678 -2.176 1.00 79.38 85 TRP A O 1
ATOM 675 N N . ALA A 1 86 ? 9.299 12.756 -0.205 1.00 67.06 86 ALA A N 1
ATOM 676 C CA . ALA A 1 86 ? 10.076 13.863 -0.710 1.00 67.06 86 ALA A CA 1
ATOM 677 C C . ALA A 1 86 ? 11.520 13.385 -0.765 1.00 67.06 86 ALA A C 1
ATOM 679 O O . ALA A 1 86 ? 12.152 13.281 0.279 1.00 67.06 86 ALA A O 1
ATOM 680 N N . GLY A 1 87 ? 12.039 13.038 -1.944 1.00 60.41 87 GLY A N 1
ATOM 681 C CA . GLY A 1 87 ? 13.477 12.818 -2.100 1.00 60.41 87 GLY A CA 1
ATOM 682 C C . GLY A 1 87 ? 14.271 14.042 -1.633 1.00 60.41 87 GLY A C 1
ATOM 683 O O . GLY A 1 87 ? 13.730 15.146 -1.547 1.00 60.41 87 GLY A O 1
ATOM 684 N N . ALA A 1 88 ? 15.563 13.860 -1.362 1.00 46.00 88 ALA A N 1
ATOM 685 C CA . ALA A 1 88 ? 16.497 14.978 -1.285 1.00 46.00 88 ALA A CA 1
ATOM 686 C C . ALA A 1 88 ? 16.638 15.590 -2.690 1.00 46.00 88 ALA A C 1
ATOM 688 O O . ALA A 1 88 ? 17.600 15.326 -3.408 1.00 46.00 88 ALA A O 1
ATOM 689 N N . GLU A 1 89 ? 15.633 16.341 -3.132 1.00 50.91 89 GLU A N 1
ATOM 690 C CA . GLU A 1 89 ? 15.776 17.162 -4.321 1.00 50.91 89 GLU A CA 1
ATOM 691 C C . GLU A 1 89 ? 16.790 18.276 -4.023 1.00 50.91 89 GLU A C 1
ATOM 693 O O . GLU A 1 89 ? 16.790 18.841 -2.921 1.00 50.91 89 GLU A O 1
ATOM 698 N N . PRO A 1 90 ? 17.698 18.589 -4.965 1.00 39.72 90 PRO A N 1
ATOM 699 C CA . PRO A 1 90 ? 18.561 19.748 -4.821 1.00 39.72 90 PRO A CA 1
ATOM 700 C C . PRO A 1 90 ? 17.679 20.987 -4.637 1.00 39.72 90 PRO A C 1
ATOM 702 O O . PRO A 1 90 ? 16.698 21.172 -5.356 1.00 39.72 90 PRO A O 1
ATOM 705 N N . ALA A 1 91 ? 18.014 21.821 -3.651 1.00 36.81 91 ALA A N 1
ATOM 706 C CA . ALA A 1 91 ? 17.245 23.016 -3.324 1.00 36.81 91 ALA A CA 1
ATOM 707 C C . ALA A 1 91 ? 16.926 23.829 -4.596 1.00 36.81 91 ALA A C 1
ATOM 709 O O . ALA A 1 91 ? 17.839 24.346 -5.241 1.00 36.81 91 ALA A O 1
ATOM 710 N N . GLY A 1 92 ? 15.640 23.927 -4.952 1.00 41.50 92 GLY A N 1
ATOM 711 C CA . GLY A 1 92 ? 15.165 24.714 -6.095 1.00 41.50 92 GLY A CA 1
ATOM 712 C C . GLY A 1 92 ? 14.417 23.959 -7.198 1.00 41.50 92 GLY A C 1
ATOM 713 O O . GLY A 1 92 ? 13.958 24.624 -8.125 1.00 41.50 92 GLY A O 1
ATOM 714 N N . SER A 1 93 ? 14.243 22.633 -7.135 1.00 44.81 93 SER A N 1
ATOM 715 C CA . SER A 1 93 ? 13.257 21.954 -7.990 1.00 44.81 93 SER A CA 1
ATOM 716 C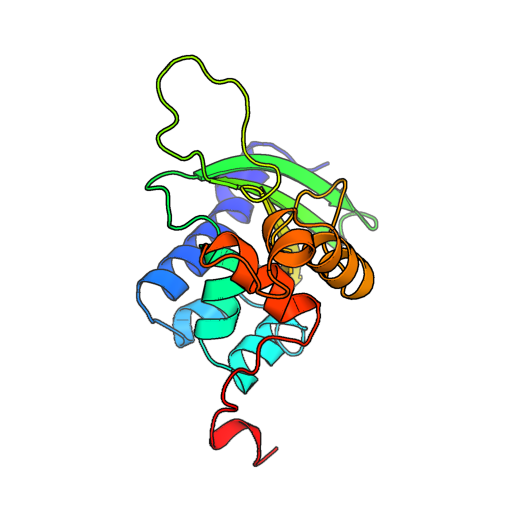 C . SER A 1 93 ? 11.909 21.813 -7.277 1.00 44.81 93 SER A C 1
ATOM 718 O O . SER A 1 93 ? 11.810 21.296 -6.173 1.00 44.81 93 SER A O 1
ATOM 720 N N . GLU A 1 94 ? 10.850 22.318 -7.913 1.00 43.00 94 GLU A N 1
ATOM 721 C CA . GLU A 1 94 ? 9.453 22.182 -7.463 1.00 43.00 94 GLU A CA 1
ATOM 722 C C . GLU A 1 94 ? 8.779 20.924 -8.052 1.00 43.00 94 GLU A C 1
ATOM 724 O O . GLU A 1 94 ? 7.554 20.799 -8.060 1.00 43.00 94 GLU A O 1
ATOM 729 N N . SER A 1 95 ? 9.564 19.999 -8.613 1.00 42.50 95 SER A N 1
ATOM 730 C CA . SER A 1 95 ? 9.070 18.937 -9.489 1.00 42.50 95 SER A CA 1
ATOM 731 C C . SER A 1 95 ? 9.164 17.571 -8.823 1.00 42.50 95 SER A C 1
ATOM 733 O O . SER A 1 95 ? 9.961 16.735 -9.242 1.00 42.50 95 SER A O 1
ATOM 735 N N . PHE A 1 96 ? 8.265 17.301 -7.875 1.00 48.91 96 PHE A N 1
ATOM 736 C CA . PHE A 1 96 ? 8.067 15.939 -7.382 1.00 48.91 96 PHE A CA 1
ATOM 737 C C . PHE A 1 96 ? 7.785 14.996 -8.559 1.00 48.91 96 PHE A C 1
ATOM 739 O O . PHE A 1 96 ? 6.851 15.213 -9.338 1.00 48.91 96 PHE A O 1
ATOM 746 N N . LEU A 1 97 ? 8.574 13.927 -8.690 1.00 56.62 97 LEU A N 1
ATOM 747 C CA . LEU A 1 97 ? 8.281 12.880 -9.665 1.00 56.62 97 LEU A CA 1
ATOM 748 C C . LEU A 1 97 ? 6.872 12.332 -9.393 1.00 56.62 97 LEU A C 1
ATOM 750 O O . LEU A 1 97 ? 6.542 11.985 -8.261 1.00 56.62 97 LEU A O 1
ATOM 754 N N . ALA A 1 98 ? 6.041 12.201 -10.431 1.00 54.22 98 ALA A N 1
ATOM 755 C CA . ALA A 1 98 ? 4.678 11.662 -10.324 1.00 54.22 98 ALA A CA 1
ATOM 756 C C . ALA A 1 98 ? 4.617 10.242 -9.711 1.00 54.22 98 ALA A C 1
ATOM 758 O O . ALA A 1 98 ? 3.551 9.770 -9.320 1.00 54.22 98 ALA A O 1
ATOM 759 N N . THR A 1 99 ? 5.764 9.567 -9.613 1.00 61.19 99 THR A N 1
ATOM 760 C CA . THR A 1 99 ? 5.965 8.257 -8.985 1.00 61.19 99 THR A CA 1
ATOM 761 C C . THR A 1 99 ? 6.224 8.320 -7.475 1.00 61.19 99 THR A C 1
ATOM 763 O O . THR A 1 99 ? 6.329 7.274 -6.848 1.00 61.19 99 THR A O 1
ATOM 766 N N . ALA A 1 100 ? 6.345 9.511 -6.880 1.00 75.19 100 ALA A N 1
ATOM 767 C CA . ALA A 1 100 ? 6.625 9.689 -5.453 1.00 75.19 100 ALA A CA 1
ATOM 768 C C . ALA A 1 100 ? 5.378 9.572 -4.561 1.00 75.19 100 ALA A C 1
ATOM 770 O O . ALA A 1 100 ? 5.499 9.569 -3.336 1.00 75.19 100 ALA A O 1
ATOM 771 N N . TYR A 1 101 ? 4.187 9.512 -5.164 1.00 85.19 101 TYR A N 1
ATOM 772 C CA . TYR A 1 101 ? 2.915 9.452 -4.454 1.00 85.19 101 TYR A CA 1
ATOM 773 C C . TYR A 1 101 ? 2.501 8.018 -4.150 1.00 85.19 101 TYR A C 1
ATOM 775 O O . TYR A 1 101 ? 2.622 7.124 -4.987 1.00 85.19 101 TYR A O 1
ATOM 783 N N . VAL A 1 102 ? 1.921 7.837 -2.971 1.00 90.12 102 VAL A N 1
ATOM 784 C CA . VAL A 1 102 ? 1.233 6.618 -2.570 1.00 90.12 102 VAL A CA 1
ATOM 785 C C . VAL A 1 102 ? -0.124 7.005 -2.006 1.00 90.12 102 VAL A C 1
ATOM 787 O O . VAL A 1 102 ? -0.249 7.889 -1.158 1.00 90.12 102 VAL A O 1
ATOM 790 N N . THR A 1 103 ? -1.149 6.311 -2.476 1.00 93.88 103 THR A N 1
ATOM 791 C CA . THR A 1 103 ? -2.516 6.432 -1.997 1.00 93.88 103 THR A CA 1
ATOM 792 C C . THR A 1 103 ? -2.887 5.181 -1.223 1.00 93.88 103 THR A C 1
ATOM 794 O O . THR A 1 103 ? -2.812 4.070 -1.739 1.00 93.88 103 THR A O 1
ATOM 797 N N . VAL A 1 104 ? -3.339 5.352 0.011 1.00 95.81 104 VAL A N 1
ATOM 798 C CA . VAL A 1 104 ? -3.792 4.270 0.882 1.00 95.81 104 VAL A CA 1
ATOM 799 C C . VAL A 1 104 ? -5.279 4.421 1.129 1.00 95.81 104 VAL A C 1
ATOM 801 O O . VAL A 1 104 ? -5.749 5.473 1.559 1.00 95.81 104 VAL A O 1
ATOM 804 N N . LYS A 1 105 ? -6.025 3.345 0.896 1.00 97.56 105 LYS A N 1
ATOM 805 C CA . LYS A 1 105 ? -7.442 3.256 1.231 1.00 97.56 105 LYS A CA 1
ATOM 806 C C . LYS A 1 105 ? -7.590 2.639 2.614 1.00 97.56 105 LYS A C 1
ATOM 808 O O . LYS A 1 105 ? -7.251 1.477 2.826 1.00 97.56 105 LYS A O 1
ATOM 813 N N . LEU A 1 106 ? -8.140 3.402 3.544 1.00 97.62 106 LEU A N 1
ATOM 814 C CA . LEU A 1 106 ? -8.472 2.979 4.896 1.00 97.62 106 LEU A CA 1
ATOM 815 C C . LEU A 1 106 ? -9.959 2.652 5.023 1.00 97.62 106 LEU A C 1
ATOM 817 O O . LEU A 1 106 ? -10.822 3.290 4.413 1.00 97.62 106 LEU A O 1
ATOM 821 N N . ARG A 1 107 ? -10.258 1.688 5.891 1.00 96.56 107 ARG A N 1
ATOM 822 C CA . ARG A 1 107 ? -11.616 1.317 6.289 1.00 96.56 107 ARG A CA 1
ATOM 823 C C . ARG A 1 107 ? -11.670 1.030 7.785 1.00 96.56 107 ARG A C 1
ATOM 825 O O . ARG A 1 107 ? -10.747 0.437 8.343 1.00 96.56 107 ARG A O 1
ATOM 832 N N . LEU A 1 108 ? -12.785 1.379 8.422 1.00 94.69 108 LEU A N 1
ATOM 833 C CA . LEU A 1 108 ? -13.071 0.944 9.783 1.00 94.69 108 LEU A CA 1
ATOM 834 C C . LEU A 1 108 ? -13.392 -0.563 9.797 1.00 94.69 108 LEU A C 1
ATOM 836 O O . LEU A 1 108 ? -14.319 -1.039 9.130 1.00 94.69 108 LEU A O 1
ATOM 840 N N . TYR A 1 109 ? -12.612 -1.332 10.550 1.00 94.94 109 TYR A N 1
ATOM 841 C CA . TYR A 1 109 ? -12.763 -2.774 10.710 1.00 94.94 109 TYR A CA 1
ATOM 842 C C . TYR A 1 109 ? -12.670 -3.154 12.189 1.00 94.94 109 TYR A C 1
ATOM 844 O O . TYR A 1 109 ? -11.609 -3.019 12.797 1.00 94.94 109 TYR A O 1
ATOM 852 N N . ARG A 1 110 ? -13.780 -3.658 12.755 1.00 89.81 110 ARG A N 1
ATOM 853 C CA . ARG A 1 110 ? -13.901 -4.022 14.183 1.00 89.81 110 ARG A CA 1
ATOM 854 C C . ARG A 1 110 ? -13.364 -2.902 15.092 1.00 89.81 110 ARG A C 1
ATOM 856 O O . ARG A 1 110 ? -12.428 -3.110 15.859 1.00 89.81 110 ARG A O 1
ATOM 863 N N . ASP A 1 111 ? -13.917 -1.706 14.897 1.00 90.81 111 ASP A N 1
ATOM 864 C CA . ASP A 1 111 ? -13.638 -0.484 15.669 1.00 90.81 111 ASP A CA 1
ATOM 865 C C . ASP A 1 111 ? -12.222 0.094 15.538 1.00 90.81 111 ASP A C 1
ATOM 867 O O . ASP A 1 111 ? -11.818 0.947 16.325 1.00 90.81 111 ASP A O 1
ATOM 871 N N . ARG A 1 112 ? -11.449 -0.337 14.534 1.00 94.56 112 ARG A N 1
ATOM 872 C CA . ARG A 1 112 ? -10.132 0.239 14.233 1.00 94.56 112 ARG A CA 1
ATOM 873 C C . ARG A 1 112 ? -9.974 0.514 12.751 1.00 94.56 112 ARG A C 1
ATOM 875 O O . ARG A 1 112 ? -10.389 -0.292 11.920 1.00 94.56 112 ARG A O 1
ATOM 882 N N . TRP A 1 113 ? -9.359 1.641 12.418 1.00 96.38 113 TRP A N 1
ATOM 883 C CA . TRP A 1 113 ? -8.953 1.924 11.047 1.00 96.38 113 TRP A CA 1
ATOM 884 C C . TRP A 1 113 ? -7.844 0.970 10.627 1.00 96.38 113 TRP A C 1
ATOM 886 O O . TRP A 1 113 ? -6.914 0.710 11.390 1.00 96.38 113 TRP A O 1
ATOM 896 N N . ARG A 1 114 ? -7.981 0.424 9.423 1.00 98.06 114 ARG A N 1
ATOM 897 C CA . ARG A 1 114 ? -7.025 -0.493 8.809 1.00 98.06 114 ARG A CA 1
ATOM 898 C C . ARG A 1 114 ? -6.915 -0.220 7.320 1.00 98.06 114 ARG A C 1
ATOM 900 O O . ARG A 1 114 ? -7.863 0.277 6.709 1.00 98.06 114 ARG A O 1
ATOM 907 N N . VAL A 1 115 ? -5.778 -0.584 6.751 1.00 97.94 115 VAL A N 1
ATOM 908 C CA . VAL A 1 115 ? -5.497 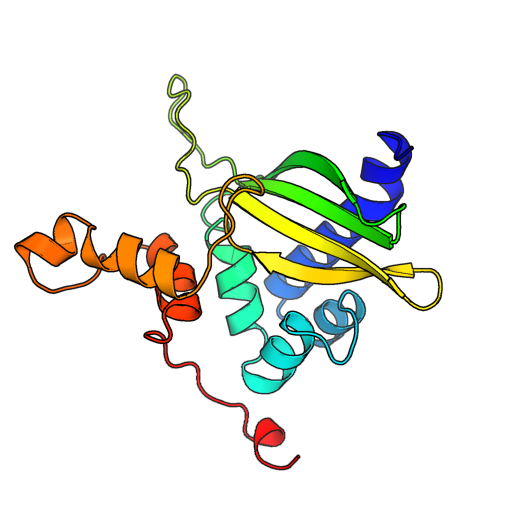-0.496 5.321 1.00 97.94 115 VAL A CA 1
ATOM 909 C C . VAL A 1 115 ? -6.261 -1.588 4.580 1.00 97.94 115 VAL A C 1
ATOM 911 O O . VAL A 1 115 ? -6.092 -2.776 4.842 1.00 97.94 115 VAL A O 1
ATOM 914 N N . GLU A 1 116 ? -7.139 -1.174 3.673 1.00 97.50 116 GLU A N 1
ATOM 915 C CA . GLU A 1 116 ? -7.840 -2.057 2.739 1.00 97.50 116 GLU A CA 1
ATOM 916 C C . GLU A 1 116 ? -7.071 -2.189 1.419 1.00 97.50 116 GLU A C 1
ATOM 918 O O . GLU A 1 116 ? -7.026 -3.286 0.863 1.00 97.50 116 GLU A O 1
ATOM 923 N N . ASP A 1 117 ? -6.479 -1.092 0.933 1.00 96.31 117 ASP A N 1
ATOM 924 C CA . ASP A 1 117 ? -5.758 -1.052 -0.343 1.00 96.31 117 ASP A CA 1
ATOM 925 C C . ASP A 1 117 ? -4.580 -0.061 -0.323 1.00 96.31 117 ASP A C 1
ATOM 927 O O . ASP A 1 117 ? -4.611 0.927 0.417 1.00 96.31 117 ASP A O 1
ATOM 931 N N . ILE A 1 118 ? -3.560 -0.315 -1.144 1.00 94.56 118 ILE A N 1
ATOM 932 C CA . ILE A 1 118 ? -2.375 0.533 -1.333 1.00 94.56 118 ILE A CA 1
ATOM 933 C C . ILE A 1 118 ? -2.169 0.674 -2.834 1.00 94.56 118 ILE A C 1
ATOM 935 O O . ILE A 1 118 ? -2.021 -0.323 -3.530 1.00 94.56 118 ILE A O 1
ATOM 939 N N . ASN A 1 119 ? -2.121 1.906 -3.324 1.00 92.94 119 ASN A N 1
ATOM 940 C CA . ASN A 1 119 ? -1.855 2.220 -4.716 1.00 92.94 119 ASN A CA 1
ATOM 941 C C . ASN A 1 119 ? -0.613 3.123 -4.807 1.00 92.94 119 ASN A C 1
ATOM 943 O O . ASN A 1 119 ? -0.637 4.224 -4.256 1.00 92.94 119 ASN A O 1
ATOM 947 N N . PRO A 1 120 ? 0.461 2.707 -5.494 1.00 89.38 120 PRO A N 1
ATOM 948 C CA . PRO A 1 120 ? 1.694 3.481 -5.647 1.00 89.38 120 PRO A CA 1
ATOM 949 C C . PRO A 1 120 ? 1.527 4.567 -6.723 1.00 89.38 120 PRO A C 1
ATOM 951 O O . PRO A 1 120 ? 2.215 4.592 -7.745 1.00 89.38 120 PRO A O 1
ATOM 954 N N . SER A 1 121 ? 0.519 5.417 -6.538 1.00 87.75 121 SER A N 1
ATOM 955 C CA . SER A 1 121 ? 0.219 6.563 -7.383 1.00 87.75 121 SER A CA 1
ATOM 956 C C . SER A 1 121 ? -0.635 7.588 -6.639 1.00 87.75 121 SER A C 1
ATOM 958 O O . SER A 1 121 ? -1.111 7.351 -5.525 1.00 87.75 121 SER A O 1
ATOM 960 N N . SER A 1 122 ? -0.845 8.733 -7.283 1.00 88.44 122 SER A N 1
ATOM 961 C CA . SER A 1 122 ? -1.726 9.786 -6.790 1.00 88.44 122 SER A CA 1
ATOM 962 C C . SER A 1 122 ? -3.198 9.373 -6.861 1.00 88.44 122 SER A C 1
ATOM 964 O O . SER A 1 122 ? -3.612 8.625 -7.751 1.00 88.44 122 SER A O 1
ATOM 966 N N . LEU A 1 123 ? -4.005 9.923 -5.957 1.00 90.06 123 LEU A N 1
ATOM 967 C CA . LEU A 1 123 ? -5.447 9.711 -5.889 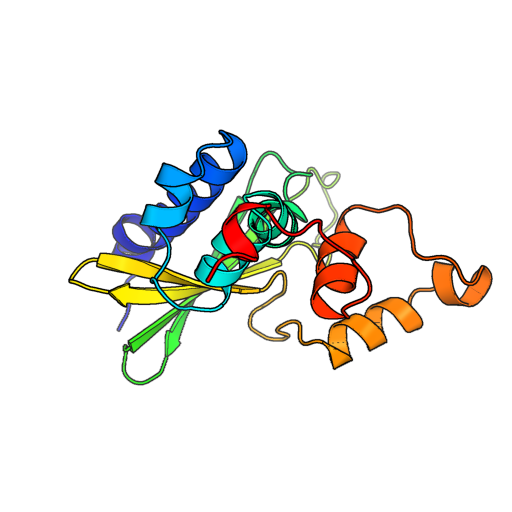1.00 90.06 123 LEU A CA 1
ATOM 968 C C . LEU A 1 123 ? -6.171 10.185 -7.161 1.00 90.06 123 LEU A C 1
ATOM 970 O O . LEU A 1 123 ? -7.180 9.600 -7.548 1.00 90.06 123 LEU A O 1
ATOM 974 N N . GLU A 1 124 ? -5.638 11.198 -7.849 1.00 88.81 124 GLU A N 1
ATOM 975 C CA . GLU A 1 124 ? -6.182 11.703 -9.119 1.00 88.81 124 GLU A CA 1
ATOM 976 C C . GLU A 1 124 ? -5.943 10.737 -10.290 1.00 88.81 124 GLU A C 1
ATOM 978 O O . GLU A 1 124 ? -6.618 10.793 -11.319 1.00 88.81 124 GLU A O 1
ATOM 983 N N . MET A 1 125 ? -4.956 9.850 -10.153 1.00 88.06 125 MET A N 1
ATOM 984 C CA . MET A 1 125 ? -4.419 9.050 -11.247 1.00 88.06 125 MET A CA 1
ATOM 985 C C . MET A 1 125 ? -4.018 7.643 -10.795 1.00 88.06 125 MET A C 1
ATOM 987 O O . MET A 1 125 ? -2.958 7.151 -11.179 1.00 88.06 125 MET A O 1
ATOM 991 N N . LEU A 1 126 ? -4.897 6.977 -10.037 1.00 90.31 126 LEU A N 1
ATOM 992 C CA . LEU A 1 126 ? -4.652 5.634 -9.505 1.00 90.31 126 LEU A CA 1
ATOM 993 C C . LEU A 1 126 ? -4.096 4.673 -10.563 1.00 90.31 126 LEU A C 1
ATOM 995 O O . LEU A 1 126 ? -4.571 4.594 -11.706 1.00 90.31 126 LEU A O 1
ATOM 999 N N . LEU A 1 127 ? -3.089 3.908 -10.154 1.00 90.31 127 LEU A N 1
ATOM 1000 C CA . LEU A 1 127 ? -2.453 2.921 -11.000 1.00 90.31 127 LEU A CA 1
ATOM 1001 C C . LEU A 1 127 ? -3.385 1.724 -11.192 1.00 90.31 127 LEU A C 1
ATOM 1003 O O . LEU A 1 127 ? -3.855 1.113 -10.235 1.00 90.31 127 LEU A O 1
ATOM 1007 N N . SER A 1 128 ? -3.629 1.379 -12.451 1.00 92.44 128 SER A N 1
ATOM 1008 C CA . SER A 1 128 ? -4.339 0.173 -12.873 1.00 92.44 128 SER A CA 1
ATOM 1009 C C . SER A 1 128 ? -3.439 -0.655 -13.784 1.00 92.44 128 SER A C 1
ATOM 1011 O O . SER A 1 128 ? -2.481 -0.126 -14.350 1.00 92.44 128 SER A O 1
ATOM 1013 N N . ALA A 1 129 ? -3.751 -1.936 -13.987 1.00 91.88 129 ALA A N 1
ATOM 1014 C CA . ALA A 1 129 ? -2.938 -2.795 -14.850 1.00 91.88 129 ALA A CA 1
ATOM 1015 C C . ALA A 1 129 ? -2.772 -2.262 -16.292 1.00 91.88 129 ALA A C 1
ATOM 1017 O O . ALA A 1 129 ? -1.638 -2.219 -16.781 1.00 91.88 129 ALA A O 1
ATOM 1018 N N . PRO A 1 130 ? -3.832 -1.790 -16.990 1.00 93.31 130 PRO A N 1
ATOM 1019 C CA . PRO A 1 130 ? -3.677 -1.179 -18.312 1.00 93.31 130 PRO A CA 1
ATOM 1020 C C . PRO A 1 130 ? -2.812 0.082 -18.285 1.00 93.31 130 PRO A C 1
ATOM 1022 O O . PRO A 1 130 ? -1.987 0.281 -19.173 1.00 93.31 130 PRO A O 1
ATOM 1025 N N . ARG A 1 131 ? -2.966 0.914 -17.249 1.00 91.06 131 ARG A N 1
ATOM 1026 C CA . ARG A 1 131 ? -2.193 2.146 -17.094 1.00 91.06 131 ARG A CA 1
ATOM 1027 C C . ARG A 1 131 ? -0.718 1.858 -16.828 1.00 91.06 131 ARG A C 1
ATOM 1029 O O . ARG A 1 131 ? 0.133 2.475 -17.455 1.00 91.06 131 ARG A O 1
ATOM 1036 N N . ALA A 1 132 ? -0.419 0.894 -15.961 1.00 90.62 132 ALA A N 1
ATOM 1037 C CA . ALA A 1 132 ? 0.941 0.451 -15.683 1.00 90.62 132 ALA A CA 1
ATOM 1038 C C . ALA A 1 132 ? 1.634 -0.049 -16.958 1.00 90.62 132 ALA A C 1
ATOM 1040 O O . ALA A 1 132 ? 2.741 0.388 -17.267 1.00 90.62 132 ALA A O 1
ATOM 1041 N N . ARG A 1 133 ? 0.944 -0.879 -17.757 1.00 90.62 133 ARG A N 1
ATOM 1042 C CA . ARG A 1 133 ? 1.433 -1.315 -19.076 1.00 90.62 133 ARG A CA 1
ATOM 1043 C C . ARG A 1 133 ? 1.688 -0.139 -20.015 1.00 90.62 133 ARG A C 1
ATOM 1045 O O . ARG A 1 133 ? 2.742 -0.085 -20.635 1.00 90.62 133 ARG A O 1
ATOM 1052 N N . ALA A 1 134 ? 0.754 0.806 -20.105 1.00 90.00 134 ALA A N 1
ATOM 1053 C CA . ALA A 1 134 ? 0.910 1.978 -20.962 1.00 90.00 134 ALA A CA 1
ATOM 1054 C C . ALA A 1 134 ? 2.129 2.828 -20.566 1.00 90.00 134 ALA A C 1
ATOM 1056 O O . ALA A 1 134 ? 2.911 3.197 -21.438 1.00 90.00 134 ALA A O 1
ATOM 1057 N N . ILE A 1 135 ? 2.335 3.090 -19.271 1.00 87.56 135 ILE A N 1
ATOM 1058 C CA . ILE A 1 135 ? 3.504 3.840 -18.778 1.00 87.56 135 ILE A CA 1
ATOM 1059 C C . ILE A 1 135 ? 4.800 3.116 -19.165 1.00 87.56 135 ILE A C 1
ATOM 1061 O O . ILE A 1 135 ? 5.684 3.720 -19.769 1.00 87.56 135 ILE A O 1
ATOM 1065 N N . LEU A 1 136 ? 4.889 1.810 -18.900 1.00 86.81 136 LEU A N 1
ATOM 1066 C CA . LEU A 1 136 ? 6.074 1.015 -19.232 1.00 86.81 136 LEU A CA 1
ATOM 1067 C C . LEU A 1 136 ? 6.392 1.027 -20.736 1.00 86.81 136 LEU A C 1
ATOM 1069 O O . LEU A 1 136 ? 7.529 1.283 -21.122 1.00 86.81 136 LEU A O 1
ATOM 1073 N N . LEU A 1 137 ? 5.388 0.820 -21.593 1.00 87.56 137 LEU A N 1
ATOM 1074 C CA . LEU A 1 137 ? 5.564 0.778 -23.053 1.00 87.56 137 LEU A CA 1
ATOM 1075 C C . LEU A 1 137 ? 5.896 2.145 -23.675 1.00 87.56 137 LEU A C 1
ATOM 1077 O O . LEU A 1 137 ? 6.462 2.209 -24.766 1.00 87.56 137 LEU A O 1
ATOM 1081 N N . THR A 1 138 ? 5.523 3.238 -23.008 1.00 87.25 138 THR A N 1
ATOM 1082 C CA . THR A 1 138 ? 5.780 4.613 -23.471 1.00 87.25 138 THR A CA 1
ATOM 1083 C C . THR A 1 138 ? 7.051 5.215 -22.878 1.00 87.25 138 THR A C 1
ATOM 1085 O O . THR A 1 138 ? 7.401 6.348 -23.203 1.00 87.25 138 THR A O 1
ATOM 1088 N N . THR A 1 139 ? 7.771 4.471 -22.034 1.00 84.81 139 THR A N 1
ATOM 1089 C CA . THR A 1 139 ? 9.012 4.962 -21.435 1.00 84.81 139 THR A CA 1
ATOM 1090 C C . THR A 1 139 ? 10.110 5.053 -22.510 1.00 84.81 139 THR A C 1
ATOM 1092 O O . THR A 1 139 ? 10.314 4.070 -23.228 1.00 84.81 139 THR A O 1
ATOM 1095 N N . PRO A 1 140 ? 10.859 6.173 -22.624 1.00 84.44 140 PRO A N 1
ATOM 1096 C CA . PRO A 1 140 ? 11.852 6.361 -23.689 1.00 84.44 140 PRO A CA 1
ATOM 1097 C C . PRO A 1 140 ? 12.890 5.241 -23.788 1.00 84.44 140 PRO A C 1
ATOM 1099 O O . PRO A 1 140 ? 13.237 4.812 -24.884 1.00 84.44 140 PRO A O 1
ATOM 1102 N N . GLU A 1 141 ? 13.356 4.734 -22.649 1.00 83.00 141 GLU A N 1
ATOM 1103 C CA . GLU A 1 141 ? 14.356 3.667 -22.595 1.00 83.00 141 GLU A CA 1
ATOM 1104 C C . GLU A 1 141 ? 13.835 2.354 -23.194 1.00 83.00 141 GLU A C 1
ATOM 1106 O O . GLU A 1 141 ? 14.527 1.727 -24.000 1.00 83.00 141 GLU A O 1
ATOM 1111 N N . PHE A 1 142 ? 12.574 2.003 -22.911 1.00 84.69 142 PHE A N 1
ATOM 1112 C CA . PHE A 1 142 ? 11.917 0.846 -23.517 1.00 84.69 142 PHE A CA 1
ATOM 1113 C C . PHE A 1 142 ? 11.729 1.032 -25.023 1.00 84.69 142 PHE A C 1
ATOM 1115 O O . PHE A 1 142 ? 12.004 0.118 -25.794 1.00 84.69 142 PHE A O 1
ATOM 1122 N N . GLN A 1 143 ? 11.332 2.226 -25.468 1.00 86.06 143 GLN A N 1
ATOM 1123 C CA . GLN A 1 143 ? 11.172 2.509 -26.898 1.00 86.06 143 GLN A CA 1
ATOM 1124 C C . GLN A 1 143 ? 12.493 2.449 -27.678 1.00 86.06 143 GLN A C 1
ATOM 1126 O O . GLN A 1 143 ? 12.489 2.087 -28.852 1.00 86.06 143 GLN A O 1
ATOM 1131 N N . GLN A 1 144 ? 13.614 2.799 -27.043 1.00 88.75 144 GLN A N 1
ATOM 1132 C CA . GLN A 1 144 ? 14.932 2.831 -27.685 1.00 88.75 144 GLN A CA 1
ATOM 1133 C C . GLN A 1 144 ? 15.639 1.474 -27.675 1.00 88.75 144 GLN A C 1
ATOM 1135 O O . GLN A 1 144 ? 16.321 1.132 -28.639 1.00 88.75 144 GLN A O 1
ATOM 1140 N N . THR A 1 145 ? 15.506 0.714 -26.586 1.00 88.25 145 THR A N 1
ATOM 1141 C CA . THR A 1 145 ? 16.316 -0.494 -26.346 1.00 88.25 145 THR A CA 1
ATOM 1142 C C . THR A 1 145 ? 15.496 -1.781 -26.260 1.00 88.25 145 THR A C 1
ATOM 1144 O O . THR A 1 145 ? 16.064 -2.869 -26.297 1.00 88.25 145 THR A O 1
ATOM 1147 N N . GLY A 1 146 ? 14.170 -1.682 -26.126 1.00 85.81 146 GLY A N 1
ATOM 1148 C CA . GLY A 1 146 ? 13.293 -2.811 -25.804 1.00 85.81 146 GLY A CA 1
ATOM 1149 C C . GLY A 1 146 ? 13.416 -3.309 -24.357 1.00 85.81 146 GLY A C 1
ATOM 1150 O O . GLY A 1 146 ? 12.753 -4.281 -23.999 1.00 85.81 146 GLY A O 1
ATOM 1151 N N . ALA A 1 147 ? 14.242 -2.668 -23.523 1.00 84.19 147 ALA A N 1
ATOM 1152 C CA . ALA A 1 147 ? 14.457 -3.030 -22.126 1.00 84.19 147 ALA A CA 1
ATOM 1153 C C . ALA A 1 147 ? 13.780 -2.035 -21.170 1.00 84.19 147 ALA A C 1
ATOM 1155 O O . ALA A 1 147 ? 13.668 -0.845 -21.459 1.00 84.19 147 ALA A O 1
ATOM 1156 N N . PHE A 1 148 ? 13.321 -2.520 -20.012 1.00 80.88 148 PHE A N 1
ATOM 1157 C CA . PHE A 1 148 ? 12.787 -1.643 -18.968 1.00 80.88 148 PHE A CA 1
ATOM 1158 C C . PHE A 1 148 ? 13.915 -0.936 -18.200 1.00 80.88 148 PHE A C 1
ATOM 1160 O O . PHE A 1 148 ? 14.969 -1.546 -17.991 1.00 80.88 148 PHE A O 1
ATOM 1167 N N . PRO A 1 149 ? 13.686 0.306 -17.726 1.00 77.19 149 PRO A N 1
ATOM 1168 C CA . PRO A 1 149 ? 14.660 1.021 -16.910 1.00 77.19 149 PRO A CA 1
ATOM 1169 C C . PRO A 1 149 ? 15.045 0.234 -15.656 1.00 77.19 149 PRO A C 1
ATOM 1171 O O . PRO A 1 149 ? 14.193 -0.347 -14.980 1.00 77.19 149 PRO A O 1
ATOM 1174 N N . GLN A 1 150 ? 16.324 0.279 -15.289 1.00 77.88 150 GLN A N 1
ATOM 1175 C CA . GLN A 1 150 ? 16.839 -0.305 -14.044 1.00 77.88 150 GLN A CA 1
ATOM 1176 C C . GLN A 1 150 ? 16.669 0.672 -12.873 1.00 77.88 150 GLN A C 1
ATOM 1178 O O . GLN A 1 150 ? 17.631 1.053 -12.209 1.00 77.88 150 GLN A O 1
ATOM 1183 N N . ALA A 1 151 ? 15.437 1.129 -12.648 1.00 75.81 151 ALA A N 1
ATOM 1184 C CA . ALA A 1 151 ? 15.120 2.117 -11.626 1.00 75.81 151 ALA A CA 1
ATOM 1185 C C . ALA A 1 151 ? 14.041 1.595 -10.662 1.00 75.81 151 ALA A C 1
ATOM 1187 O O . ALA A 1 151 ? 13.083 0.965 -11.115 1.00 75.81 151 ALA A O 1
ATOM 1188 N N . PRO A 1 152 ? 14.123 1.889 -9.348 1.00 74.75 152 PRO A N 1
ATOM 1189 C CA . PRO A 1 152 ? 13.173 1.351 -8.368 1.00 74.75 152 PRO A CA 1
ATOM 1190 C C . PRO A 1 152 ? 11.707 1.692 -8.658 1.00 74.75 152 PRO A C 1
ATOM 1192 O O . PRO A 1 152 ? 10.824 0.893 -8.360 1.00 74.75 152 PRO A O 1
ATOM 1195 N N . TRP A 1 153 ? 11.443 2.827 -9.316 1.00 78.00 153 TRP A N 1
ATOM 1196 C CA . TRP A 1 153 ? 10.090 3.242 -9.696 1.00 78.00 153 TRP A CA 1
ATOM 1197 C C . TRP A 1 153 ? 9.407 2.343 -10.728 1.00 78.00 153 TRP A C 1
ATOM 1199 O O . TRP A 1 153 ? 8.186 2.399 -10.878 1.00 78.00 153 TRP A O 1
ATOM 1209 N N . VAL A 1 154 ? 10.162 1.488 -11.417 1.00 83.88 154 VAL A N 1
ATOM 1210 C CA . VAL A 1 154 ? 9.617 0.514 -12.368 1.00 83.88 154 VAL A CA 1
ATOM 1211 C C . VAL A 1 154 ? 8.920 -0.639 -11.645 1.00 83.88 154 VAL A C 1
ATOM 1213 O O . VAL A 1 154 ? 7.986 -1.218 -12.199 1.00 83.88 154 VAL A O 1
ATOM 1216 N N . LEU A 1 155 ? 9.307 -0.965 -10.406 1.00 87.19 155 LEU A N 1
ATOM 1217 C CA . LEU A 1 155 ? 8.825 -2.164 -9.711 1.00 87.19 155 LEU A CA 1
ATOM 1218 C C . LEU A 1 155 ? 7.302 -2.202 -9.509 1.00 87.19 155 LEU A C 1
ATOM 1220 O O . LEU A 1 155 ? 6.705 -3.226 -9.848 1.00 87.19 155 LEU A O 1
ATOM 1224 N N . PRO A 1 156 ? 6.617 -1.136 -9.051 1.00 88.31 156 PRO A N 1
ATOM 1225 C CA . PRO A 1 156 ? 5.165 -1.185 -8.923 1.00 88.31 156 PRO A CA 1
ATOM 1226 C C . PRO A 1 156 ? 4.458 -1.212 -10.265 1.00 88.31 156 PRO A C 1
ATOM 1228 O O . PRO A 1 156 ? 3.414 -1.843 -10.393 1.00 88.31 156 PRO A O 1
ATOM 1231 N N . LEU A 1 157 ? 5.022 -0.566 -11.287 1.00 88.56 157 LEU A N 1
ATOM 1232 C CA . LEU A 1 157 ? 4.477 -0.652 -12.636 1.00 88.56 157 LEU A CA 1
ATOM 1233 C C . LEU A 1 157 ? 4.585 -2.088 -13.159 1.00 88.56 157 LEU A C 1
ATOM 1235 O O . LEU A 1 157 ? 3.631 -2.610 -13.734 1.00 88.56 157 LEU A O 1
ATOM 1239 N N . ALA A 1 158 ? 5.716 -2.755 -12.929 1.00 89.19 158 ALA A N 1
ATOM 1240 C CA . ALA A 1 158 ? 5.923 -4.151 -13.292 1.00 89.19 158 ALA A CA 1
ATOM 1241 C C . ALA A 1 158 ? 4.973 -5.084 -12.516 1.00 89.19 158 ALA A C 1
ATOM 1243 O O . ALA A 1 158 ? 4.376 -5.980 -13.113 1.00 89.19 158 ALA A O 1
ATOM 1244 N N . LEU A 1 159 ? 4.751 -4.822 -11.224 1.00 89.38 159 LEU A N 1
ATOM 1245 C CA . LEU A 1 159 ? 3.786 -5.546 -10.392 1.00 89.38 159 LEU A CA 1
ATOM 1246 C C . LEU A 1 159 ? 2.351 -5.385 -10.915 1.00 89.38 159 LEU A C 1
ATOM 1248 O O . LEU A 1 159 ? 1.693 -6.372 -11.232 1.00 89.38 159 LEU A O 1
ATOM 1252 N N . TYR A 1 160 ? 1.881 -4.148 -11.093 1.00 89.50 160 TYR A N 1
ATOM 1253 C CA . TYR A 1 160 ? 0.515 -3.873 -11.556 1.00 89.50 160 TYR A CA 1
ATOM 1254 C C . TYR A 1 160 ? 0.277 -4.307 -13.004 1.00 89.50 160 TYR A C 1
ATOM 1256 O O . TYR A 1 160 ? -0.842 -4.664 -13.364 1.00 89.50 160 TYR A O 1
ATOM 1264 N N . SER A 1 161 ? 1.299 -4.278 -13.859 1.00 89.31 161 SER A N 1
ATOM 1265 C CA . SER A 1 161 ? 1.185 -4.740 -15.248 1.00 89.31 161 SER A CA 1
ATOM 1266 C C . SER A 1 161 ? 1.148 -6.265 -15.388 1.00 89.31 161 SER A C 1
ATOM 1268 O O . SER A 1 161 ? 0.760 -6.743 -16.460 1.00 89.31 161 SER A O 1
ATOM 1270 N N . GLY A 1 162 ? 1.502 -7.004 -14.328 1.00 88.25 162 GLY A N 1
ATOM 1271 C CA . GLY A 1 162 ? 1.641 -8.461 -14.329 1.00 88.25 162 GLY A CA 1
ATOM 1272 C C . GLY A 1 162 ? 2.951 -8.958 -14.947 1.00 88.25 162 GLY A C 1
ATOM 1273 O O . GLY A 1 162 ? 3.041 -10.123 -15.321 1.00 88.25 162 GLY A O 1
ATOM 1274 N N . LEU A 1 163 ? 3.945 -8.079 -15.104 1.00 88.19 163 LEU A N 1
ATOM 1275 C CA . LEU A 1 163 ? 5.258 -8.418 -15.663 1.00 88.19 163 LEU A CA 1
ATOM 1276 C C . LEU A 1 163 ? 6.259 -8.847 -14.586 1.00 88.19 163 LEU A C 1
ATOM 1278 O O . LEU A 1 163 ? 7.196 -9.585 -14.883 1.00 88.19 163 LEU A O 1
ATOM 1282 N N . LEU A 1 164 ? 6.067 -8.398 -13.345 1.00 88.50 164 LEU A N 1
ATOM 1283 C CA . LEU A 1 164 ? 6.879 -8.829 -12.216 1.00 88.50 164 LEU A CA 1
ATOM 1284 C C . LEU A 1 164 ? 6.346 -10.151 -11.667 1.00 88.50 164 LEU A C 1
ATOM 1286 O O . LEU A 1 164 ? 5.226 -10.215 -11.161 1.00 88.50 164 LEU A O 1
ATOM 1290 N N . GLN A 1 165 ? 7.169 -11.192 -11.736 1.00 87.31 165 GLN A N 1
ATOM 1291 C CA . GLN A 1 165 ? 6.895 -12.462 -11.076 1.00 87.31 165 GLN A CA 1
ATOM 1292 C C . GLN A 1 165 ? 7.489 -12.423 -9.671 1.00 87.31 165 GLN A C 1
ATOM 1294 O O . GLN A 1 165 ? 8.701 -12.293 -9.509 1.00 87.31 165 GLN A O 1
ATOM 1299 N N . LEU A 1 166 ? 6.626 -12.520 -8.664 1.00 89.06 166 LEU A N 1
ATOM 1300 C CA . LEU A 1 166 ? 7.041 -12.707 -7.280 1.00 89.06 166 LEU A CA 1
ATOM 1301 C C . LEU A 1 166 ? 6.947 -14.194 -6.930 1.00 89.06 166 LEU A C 1
ATOM 1303 O O . LEU A 1 166 ? 5.995 -14.850 -7.363 1.00 89.06 166 LEU A O 1
ATOM 1307 N N . PRO A 1 167 ? 7.910 -14.738 -6.167 1.00 88.56 167 PRO A N 1
ATOM 1308 C CA . PRO A 1 167 ? 7.803 -16.105 -5.690 1.00 88.56 167 PRO A CA 1
ATOM 1309 C C . PRO A 1 167 ? 6.573 -16.222 -4.787 1.00 88.56 167 PRO A C 1
ATOM 1311 O O . PRO A 1 167 ? 6.396 -15.428 -3.861 1.00 88.56 167 PRO A O 1
ATOM 1314 N N . LEU A 1 168 ? 5.723 -17.209 -5.073 1.00 90.12 168 LEU A N 1
ATOM 1315 C CA . LEU A 1 168 ? 4.691 -17.622 -4.130 1.00 90.12 168 LEU A CA 1
ATOM 1316 C C . LEU A 1 168 ? 5.370 -18.217 -2.904 1.00 90.12 168 LEU A C 1
ATOM 1318 O O . LEU A 1 168 ? 6.382 -18.915 -3.019 1.00 90.12 168 LEU A O 1
ATOM 1322 N N . ARG A 1 169 ? 4.805 -17.954 -1.735 1.00 87.12 169 ARG A N 1
ATOM 1323 C CA . ARG A 1 169 ? 5.226 -18.650 -0.529 1.00 87.12 169 ARG A CA 1
ATOM 1324 C C . ARG A 1 169 ? 4.754 -20.097 -0.572 1.00 87.12 169 ARG A C 1
ATOM 1326 O O . ARG A 1 169 ? 3.696 -20.394 -1.121 1.00 87.12 169 ARG A O 1
ATOM 1333 N N . GLU A 1 170 ? 5.539 -20.981 0.031 1.00 81.62 170 GLU A N 1
ATOM 1334 C CA . GLU A 1 170 ? 5.222 -22.411 0.096 1.00 81.62 170 GLU A CA 1
ATOM 1335 C C . GLU A 1 170 ? 3.858 -22.652 0.763 1.00 81.62 170 GLU A C 1
ATOM 1337 O O . GLU A 1 170 ? 3.068 -23.444 0.266 1.00 81.62 170 GLU A O 1
ATOM 1342 N N . ASP A 1 171 ? 3.537 -21.882 1.808 1.00 81.19 171 ASP A N 1
ATOM 1343 C CA . ASP A 1 171 ? 2.272 -21.943 2.548 1.00 81.19 171 ASP A CA 1
ATOM 1344 C C . ASP A 1 171 ? 1.073 -21.317 1.812 1.00 81.19 171 ASP A C 1
ATOM 1346 O O . ASP A 1 171 ? -0.058 -21.459 2.267 1.00 81.19 171 ASP A O 1
ATOM 1350 N N . ALA A 1 172 ? 1.287 -20.640 0.679 1.00 75.12 172 ALA A N 1
ATOM 1351 C CA . ALA A 1 172 ? 0.217 -20.017 -0.104 1.00 75.12 172 ALA A CA 1
ATOM 1352 C C . ALA A 1 172 ? -0.412 -20.955 -1.150 1.00 75.12 172 ALA A C 1
ATOM 1354 O O . ALA A 1 172 ? -1.405 -20.587 -1.774 1.00 75.12 172 ALA A O 1
ATOM 1355 N N . VAL A 1 173 ? 0.182 -22.130 -1.386 1.00 61.62 173 VAL A N 1
ATOM 1356 C CA . VAL A 1 173 ? -0.284 -23.116 -2.382 1.00 61.62 173 VAL A CA 1
ATOM 1357 C C . VAL A 1 173 ? -1.201 -24.178 -1.750 1.00 61.62 173 VAL A C 1
ATOM 1359 O O . VAL A 1 173 ? -1.888 -24.898 -2.471 1.00 61.62 173 VAL A O 1
ATOM 1362 N N . ASP A 1 174 ? -1.231 -24.250 -0.417 1.00 53.75 174 ASP A N 1
ATOM 1363 C CA . ASP A 1 174 ? -1.922 -25.291 0.355 1.00 53.75 174 ASP A CA 1
ATOM 1364 C C . ASP A 1 174 ? -3.359 -24.914 0.805 1.00 53.75 174 ASP A C 1
ATOM 1366 O O . ASP A 1 174 ? -4.015 -25.731 1.457 1.00 53.75 174 ASP A O 1
ATOM 1370 N N . ASP A 1 175 ? -3.858 -23.722 0.440 1.00 47.72 175 ASP A N 1
ATOM 1371 C CA . ASP A 1 175 ? -5.239 -23.228 0.663 1.00 47.72 175 ASP A CA 1
ATOM 1372 C C . ASP A 1 175 ? -6.081 -23.246 -0.634 1.00 47.72 175 ASP A C 1
ATOM 1374 O O . ASP A 1 175 ? -7.311 -23.493 -0.546 1.00 47.72 175 ASP A O 1
#

Radius of gyration: 16.59 Å; chains: 1; bounding box: 39×50×43 Å